Protein AF-A0A973B7F2-F1 (afdb_monomer)

Foldseek 3Di:
DQKKKFKWFDFDPDPDTDTDPAIGNDQVFSVLVNVVCCVVDVRTPDIHMDIDPDDHFWDQDPNDIDGPPDDD

Nearest PDB structures (foldseek):
  7ohp-assembly1_S  TM=3.663E-01  e=9.514E+00  Saccharomyces cerevisiae S288C

Radius of gyration: 12.36 Å; Cα contacts (8 Å, |Δi|>4): 138; chains: 1; bounding box: 31×24×34 Å

Secondary structure (DSSP, 8-state):
---EEEEEEEETT----EE-S--BSSHHHHHHHHHHHHHH-TTEEEEEEEEE-SPP-EEEETTEEEES----

pLDDT: mean 93.24, std 12.29, range [37.12, 98.69]

Solvent-accessible surface area (backbone atoms only — not comparable to full-atom values): 4140 Å² total; per-residue (Å²): 126,62,75,18,16,27,27,22,38,20,47,72,88,53,89,59,72,47,67,70,92,59,21,14,70,38,64,68,49,13,40,50,56,23,50,55,48,42,78,74,34,88,57,43,73,46,64,46,67,42,83,41,66,58,76,62,41,34,46,65,58,96,89,35,87,42,66,67,81,72,87,132

Structure (mmCIF, N/CA/C/O backbone):
data_AF-A0A973B7F2-F1
#
_entry.id   AF-A0A973B7F2-F1
#
loop_
_atom_site.group_PDB
_atom_site.id
_atom_site.type_symbol
_atom_site.label_atom_id
_atom_site.label_alt_id
_atom_site.label_comp_id
_atom_site.label_asym_id
_atom_site.label_entity_id
_atom_site.label_seq_id
_atom_site.pdbx_PDB_ins_code
_atom_site.Cartn_x
_atom_site.Cartn_y
_atom_site.Cartn_z
_atom_site.occupancy
_atom_site.B_iso_or_e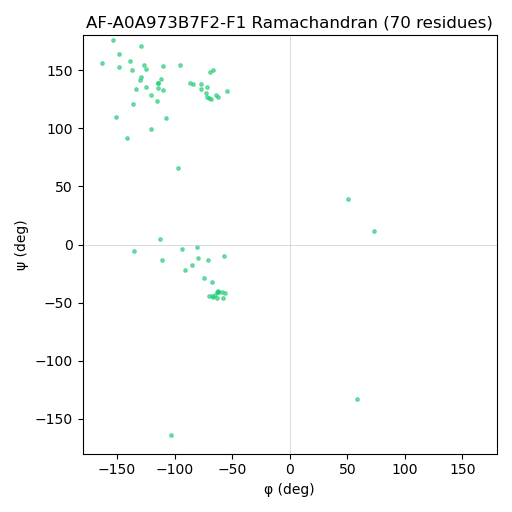quiv
_atom_site.auth_seq_id
_atom_site.auth_comp_id
_atom_site.auth_asym_id
_atom_site.auth_atom_id
_atom_site.pdbx_PDB_model_num
ATOM 1 N N . MET A 1 1 ? 4.218 -0.537 20.494 1.00 56.56 1 MET A N 1
ATOM 2 C CA . MET A 1 1 ? 3.881 -0.252 19.087 1.00 56.56 1 MET A CA 1
ATOM 3 C C . MET A 1 1 ? 2.901 -1.317 18.645 1.00 56.56 1 MET A C 1
ATOM 5 O O . MET A 1 1 ? 3.157 -2.483 18.922 1.00 56.56 1 MET A O 1
ATOM 9 N N . SER A 1 2 ? 1.759 -0.926 18.087 1.00 76.81 2 SER A N 1
ATOM 10 C CA . SER A 1 2 ? 0.832 -1.879 17.468 1.00 76.81 2 SER A CA 1
ATOM 11 C C . SER A 1 2 ? 1.304 -2.130 16.041 1.00 76.81 2 SER A C 1
ATOM 13 O O . SER A 1 2 ? 1.720 -1.181 15.382 1.00 76.81 2 SER A O 1
ATOM 15 N N . LEU A 1 3 ? 1.266 -3.382 15.589 1.00 93.00 3 LEU A N 1
ATOM 16 C CA . LEU A 1 3 ? 1.598 -3.731 14.210 1.00 93.00 3 LEU A CA 1
ATOM 17 C C . LEU A 1 3 ? 0.600 -3.051 13.262 1.00 93.00 3 LEU A C 1
ATOM 19 O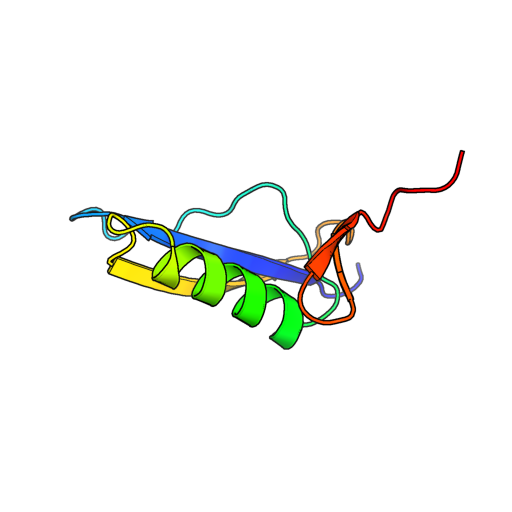 O . LEU A 1 3 ? -0.610 -3.184 13.452 1.00 93.00 3 LEU A O 1
ATOM 23 N N . SER A 1 4 ? 1.110 -2.317 12.280 1.00 97.38 4 SER A N 1
ATOM 24 C CA . SER A 1 4 ? 0.331 -1.667 11.229 1.00 97.38 4 SER A CA 1
ATOM 25 C C . SER A 1 4 ? 0.893 -2.016 9.853 1.00 97.38 4 SER A C 1
ATOM 27 O O . SER A 1 4 ? 1.935 -2.662 9.731 1.00 97.38 4 SER A O 1
ATOM 29 N N . TYR A 1 5 ? 0.170 -1.648 8.798 1.00 98.50 5 TYR A N 1
ATOM 30 C CA . TYR A 1 5 ? 0.473 -2.080 7.438 1.00 98.50 5 TYR A CA 1
ATOM 31 C C . TYR A 1 5 ? 0.422 -0.907 6.464 1.00 98.50 5 TYR A C 1
ATOM 33 O O . TYR A 1 5 ? -0.528 -0.120 6.476 1.00 98.50 5 TYR A O 1
ATOM 41 N N . LYS A 1 6 ? 1.427 -0.808 5.593 1.00 98.44 6 LYS A N 1
ATOM 42 C CA . LYS A 1 6 ? 1.508 0.213 4.545 1.00 98.44 6 LYS A CA 1
ATOM 43 C C . LYS A 1 6 ? 1.322 -0.416 3.167 1.00 98.44 6 LYS A C 1
ATOM 45 O O . LYS A 1 6 ? 1.968 -1.428 2.879 1.00 98.44 6 LYS A O 1
ATOM 50 N N . PRO A 1 7 ? 0.470 0.165 2.306 1.00 98.50 7 PRO A N 1
ATOM 51 C CA . PRO A 1 7 ? 0.441 -0.199 0.903 1.00 98.50 7 PRO A CA 1
ATOM 52 C C . PRO A 1 7 ? 1.694 0.356 0.223 1.00 98.50 7 PRO A C 1
ATOM 54 O O . PRO A 1 7 ? 2.053 1.523 0.409 1.00 98.50 7 PRO A O 1
ATOM 57 N N . GLU A 1 8 ? 2.339 -0.461 -0.598 1.00 98.69 8 GLU A N 1
ATOM 58 C CA . GLU A 1 8 ? 3.456 -0.024 -1.423 1.00 98.69 8 GLU A CA 1
ATOM 59 C C . GLU A 1 8 ? 3.247 -0.421 -2.879 1.00 98.69 8 GLU A C 1
ATO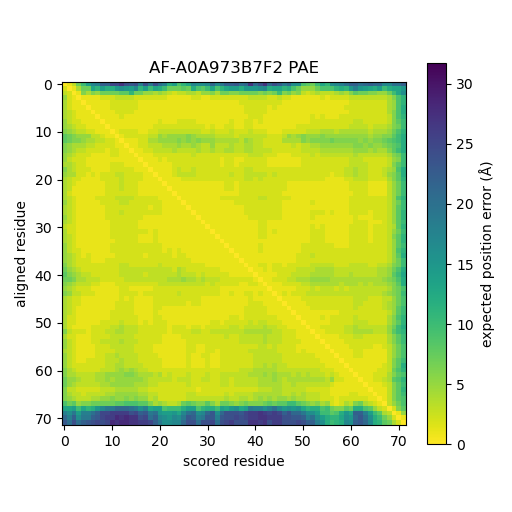M 61 O O . GLU A 1 8 ? 2.744 -1.503 -3.180 1.00 98.69 8 GLU A O 1
ATOM 66 N N . VAL A 1 9 ? 3.688 0.441 -3.792 1.00 98.44 9 VAL A N 1
ATOM 67 C CA . VAL A 1 9 ? 3.646 0.188 -5.236 1.00 98.44 9 VAL A CA 1
ATOM 68 C C . VAL A 1 9 ? 5.016 0.378 -5.864 1.00 98.44 9 VAL A C 1
ATOM 70 O O . VAL A 1 9 ? 5.849 1.135 -5.365 1.00 98.44 9 VAL A O 1
ATOM 73 N N . ARG A 1 10 ? 5.242 -0.292 -6.989 1.00 98.44 10 ARG A N 1
ATOM 74 C CA . ARG A 1 10 ? 6.409 -0.113 -7.848 1.00 98.44 10 ARG A CA 1
ATOM 75 C C . ARG A 1 10 ? 5.962 0.443 -9.189 1.00 98.44 10 ARG A C 1
ATOM 77 O O . ARG A 1 10 ? 4.955 -0.003 -9.735 1.00 98.44 10 ARG A O 1
ATOM 84 N N . THR A 1 11 ? 6.714 1.393 -9.734 1.00 96.69 11 THR A N 1
ATOM 85 C CA . THR A 1 11 ? 6.342 2.091 -10.971 1.00 96.69 11 THR A CA 1
ATOM 86 C C . THR A 1 11 ? 7.427 2.003 -12.033 1.00 96.69 11 THR A C 1
ATOM 88 O O . THR A 1 11 ? 8.602 2.246 -11.753 1.00 96.69 11 THR A O 1
ATOM 91 N N . GLY A 1 12 ? 7.026 1.732 -13.275 1.00 94.25 12 GLY A N 1
ATOM 92 C CA . GLY A 1 12 ? 7.937 1.687 -14.420 1.00 94.25 12 GLY A CA 1
ATOM 93 C C . GLY A 1 12 ? 9.069 0.664 -14.258 1.00 94.25 12 GLY A C 1
ATOM 94 O O . GLY A 1 12 ? 8.835 -0.489 -13.907 1.00 94.25 12 GLY A O 1
ATOM 95 N N . ALA A 1 13 ? 10.304 1.079 -14.550 1.00 95.31 13 ALA A N 1
ATOM 96 C CA . ALA A 1 13 ? 11.487 0.214 -14.487 1.00 95.31 13 ALA A CA 1
ATOM 97 C C . ALA A 1 13 ? 12.243 0.284 -13.147 1.00 95.31 13 ALA A C 1
ATOM 99 O O . ALA A 1 13 ? 13.219 -0.443 -12.965 1.00 95.31 13 ALA A O 1
ATOM 100 N N . ASP A 1 14 ? 11.826 1.151 -12.218 1.00 95.50 14 ASP A N 1
ATOM 101 C CA . ASP A 1 14 ? 12.469 1.259 -10.908 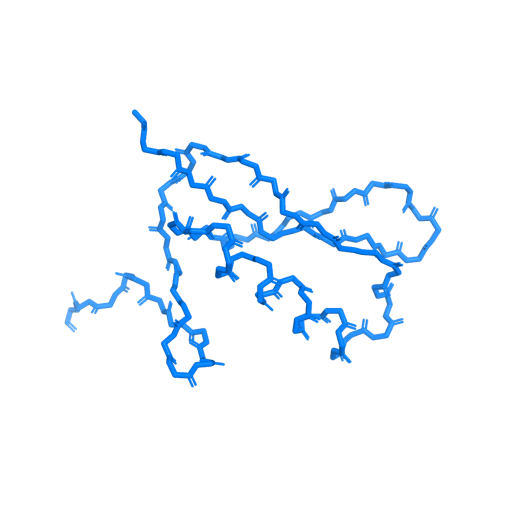1.00 95.50 14 ASP A CA 1
ATOM 102 C C . ASP A 1 14 ? 12.153 -0.003 -10.080 1.00 95.50 14 ASP A C 1
ATOM 104 O O . ASP A 1 14 ? 10.981 -0.363 -9.950 1.00 95.50 14 ASP A O 1
ATOM 108 N N . PRO A 1 15 ? 13.155 -0.726 -9.541 1.00 95.69 15 PRO A N 1
ATOM 109 C CA . PRO A 1 15 ? 12.919 -1.883 -8.680 1.00 95.69 15 PRO A CA 1
ATOM 110 C C . PRO A 1 15 ? 12.369 -1.515 -7.290 1.00 95.69 15 PRO A C 1
ATOM 112 O O . PRO A 1 15 ? 11.935 -2.404 -6.556 1.00 95.69 15 PRO A O 1
ATOM 115 N N . LYS A 1 16 ? 12.405 -0.238 -6.893 1.00 97.81 16 LYS A N 1
ATOM 116 C CA . LYS A 1 16 ? 12.007 0.208 -5.558 1.00 97.81 16 LYS A CA 1
ATOM 117 C C . LYS A 1 16 ? 10.486 0.256 -5.388 1.00 97.81 16 LYS A C 1
ATOM 119 O O . LYS A 1 16 ? 9.755 0.751 -6.241 1.00 97.81 16 LYS A O 1
ATOM 124 N N . PHE A 1 17 ? 10.032 -0.198 -4.223 1.00 98.38 17 PHE A N 1
ATOM 125 C CA . PHE A 1 17 ? 8.670 0.009 -3.745 1.00 98.38 17 PHE A CA 1
ATOM 126 C C . PHE A 1 17 ? 8.553 1.341 -2.998 1.00 98.38 17 PHE A C 1
ATOM 128 O O . PHE A 1 17 ? 9.440 1.723 -2.229 1.00 98.38 17 PHE A O 1
ATOM 135 N N . TYR A 1 18 ? 7.450 2.040 -3.235 1.00 97.75 18 TYR A N 1
ATOM 136 C CA . TYR A 1 18 ? 7.140 3.335 -2.652 1.00 97.75 18 TYR A CA 1
ATOM 137 C C . TYR A 1 18 ? 5.838 3.254 -1.862 1.00 97.75 18 TYR A C 1
ATOM 139 O O . TYR A 1 18 ? 4.812 2.819 -2.387 1.00 97.75 18 TYR A O 1
ATOM 147 N N . ALA A 1 19 ? 5.888 3.711 -0.613 1.00 97.12 19 ALA A N 1
ATOM 148 C CA . ALA A 1 19 ? 4.723 3.891 0.242 1.00 97.12 19 ALA A CA 1
ATOM 149 C C . ALA A 1 19 ? 4.216 5.337 0.180 1.00 97.12 19 ALA A C 1
ATOM 151 O O . ALA A 1 19 ? 4.991 6.273 -0.041 1.00 97.12 19 ALA A O 1
ATOM 152 N N . ASN A 1 20 ? 2.926 5.528 0.449 1.00 94.38 20 ASN A N 1
ATOM 153 C CA . ASN A 1 20 ? 2.356 6.843 0.736 1.00 94.38 20 ASN A CA 1
ATOM 154 C C . ASN A 1 20 ? 2.108 7.014 2.252 1.00 94.38 20 ASN A C 1
ATOM 156 O O . ASN A 1 20 ? 2.664 6.288 3.080 1.00 94.38 20 ASN A O 1
ATOM 160 N N . ALA A 1 21 ? 1.301 8.012 2.622 1.00 96.19 21 ALA A N 1
ATOM 161 C CA . ALA A 1 21 ? 0.987 8.322 4.016 1.00 96.19 21 ALA A CA 1
ATOM 162 C C . ALA A 1 21 ? -0.095 7.420 4.640 1.00 96.19 21 ALA A C 1
ATOM 164 O O . ALA A 1 21 ? -0.421 7.619 5.807 1.00 96.19 21 ALA A O 1
ATOM 165 N N . LEU A 1 22 ? -0.686 6.479 3.896 1.00 97.50 22 LEU A N 1
ATOM 166 C CA . LEU A 1 22 ? -1.732 5.601 4.419 1.00 97.50 22 LEU A CA 1
ATOM 167 C C . LEU A 1 22 ? -1.122 4.509 5.298 1.00 97.50 22 LEU A C 1
ATOM 169 O O . LEU A 1 22 ? -0.140 3.865 4.925 1.00 97.50 22 LEU A O 1
ATOM 173 N N . VAL A 1 23 ? -1.735 4.301 6.458 1.00 97.88 23 VAL A N 1
ATOM 174 C CA . VAL A 1 23 ? -1.344 3.290 7.437 1.00 97.88 23 VAL A CA 1
ATOM 175 C C . VAL A 1 23 ? -2.608 2.605 7.942 1.00 97.88 23 VAL A C 1
ATOM 177 O O . VAL A 1 23 ? -3.494 3.263 8.498 1.00 97.88 23 VAL A O 1
ATOM 180 N N . PHE A 1 24 ? -2.685 1.291 7.751 1.00 97.75 24 PHE A N 1
ATOM 181 C CA . PHE A 1 24 ? -3.864 0.475 8.038 1.00 97.75 24 PHE A CA 1
ATOM 182 C C . PHE A 1 24 ? -3.644 -0.449 9.232 1.00 97.75 24 PHE A C 1
ATOM 184 O O . PHE A 1 24 ? -2.517 -0.850 9.531 1.00 97.75 24 PHE A O 1
ATOM 191 N N . ALA A 1 25 ? -4.738 -0.807 9.903 1.00 97.06 25 ALA A N 1
ATOM 192 C CA . ALA A 1 25 ? -4.709 -1.742 11.023 1.00 97.06 25 ALA A CA 1
ATOM 193 C C . ALA A 1 25 ? -4.516 -3.191 10.564 1.00 97.06 25 ALA A C 1
ATOM 195 O O . ALA A 1 25 ? -3.961 -4.000 11.305 1.00 97.06 25 ALA A O 1
ATOM 196 N N . THR A 1 26 ? -4.968 -3.528 9.352 1.00 97.44 26 THR A N 1
ATOM 197 C CA . THR A 1 26 ? -4.909 -4.897 8.836 1.00 97.44 26 THR A CA 1
ATOM 198 C C . THR A 1 26 ? -4.185 -4.993 7.498 1.00 97.44 26 THR A C 1
ATOM 200 O O . THR A 1 26 ? -4.224 -4.088 6.662 1.00 97.44 26 THR A O 1
ATOM 203 N N . TYR A 1 27 ? -3.566 -6.153 7.266 1.00 98.06 27 TYR A N 1
ATOM 204 C CA . TYR A 1 27 ? -2.968 -6.492 5.977 1.00 98.06 27 TYR A CA 1
ATOM 205 C C . TYR A 1 27 ? -3.992 -6.407 4.839 1.00 98.06 27 TYR A C 1
ATOM 207 O O . TYR A 1 27 ? -3.679 -5.904 3.766 1.00 98.06 27 TYR A O 1
ATOM 215 N N . ALA A 1 28 ? -5.220 -6.887 5.071 1.00 98.00 28 ALA A N 1
ATOM 216 C CA . ALA A 1 28 ? -6.269 -6.936 4.056 1.00 98.00 28 ALA A CA 1
ATOM 217 C C . ALA A 1 28 ? -6.666 -5.537 3.559 1.00 98.00 28 ALA A C 1
ATOM 219 O O . ALA A 1 28 ? -6.830 -5.341 2.358 1.00 98.00 28 ALA A O 1
ATOM 220 N N . GLU A 1 29 ? -6.763 -4.555 4.458 1.00 98.00 29 GLU A N 1
ATOM 221 C CA . GLU A 1 29 ? -7.042 -3.162 4.093 1.00 98.00 29 GLU A CA 1
ATOM 222 C C . GLU A 1 29 ? -5.892 -2.539 3.293 1.00 98.00 29 GLU A C 1
ATOM 224 O O . GLU A 1 29 ? -6.127 -1.919 2.254 1.00 98.00 29 GLU A O 1
ATOM 229 N N . ALA A 1 30 ? -4.644 -2.752 3.726 1.00 98.31 30 ALA A N 1
ATOM 230 C CA . ALA A 1 30 ? -3.471 -2.280 2.994 1.00 98.31 30 ALA A CA 1
ATOM 231 C C . ALA A 1 30 ? -3.364 -2.936 1.607 1.00 98.31 30 ALA A C 1
ATOM 233 O O . ALA A 1 30 ? -3.078 -2.259 0.621 1.00 98.31 30 ALA A O 1
ATOM 234 N N . TRP A 1 31 ? -3.648 -4.237 1.506 1.00 98.38 31 TRP A N 1
ATOM 235 C CA . TRP A 1 31 ? -3.670 -4.965 0.238 1.00 98.38 31 TRP A CA 1
ATOM 236 C C . TRP A 1 31 ? -4.755 -4.432 -0.697 1.00 98.38 31 TRP A C 1
ATOM 238 O O . TRP A 1 31 ? -4.492 -4.186 -1.875 1.00 98.38 31 TRP A O 1
ATOM 248 N N . HIS A 1 32 ? -5.965 -4.212 -0.177 1.00 98.12 32 HIS A N 1
ATOM 249 C CA . HIS A 1 32 ? -7.055 -3.620 -0.945 1.00 98.12 32 HIS A CA 1
ATOM 250 C C . HIS A 1 32 ? -6.662 -2.239 -1.480 1.00 98.12 32 HIS A C 1
ATOM 252 O O . HIS A 1 32 ? -6.813 -1.979 -2.667 1.00 98.12 32 HIS A O 1
ATOM 258 N N . SER A 1 33 ? -6.064 -1.384 -0.645 1.00 98.12 33 SER A N 1
ATOM 259 C CA . SER A 1 33 ? -5.584 -0.069 -1.080 1.00 98.12 33 SER A CA 1
ATOM 260 C C . SER A 1 33 ? -4.488 -0.149 -2.151 1.00 98.12 33 SER A C 1
ATOM 262 O O . SER A 1 33 ? -4.473 0.685 -3.055 1.00 98.12 33 SER A O 1
ATOM 264 N N . ALA A 1 34 ? -3.552 -1.095 -2.037 1.00 98.25 34 ALA A N 1
ATOM 265 C CA . ALA A 1 34 ? -2.453 -1.253 -2.987 1.00 98.25 34 ALA A CA 1
ATOM 266 C C . ALA A 1 34 ? -2.946 -1.782 -4.347 1.00 98.25 34 ALA A C 1
ATOM 268 O O . ALA A 1 34 ? -2.572 -1.242 -5.387 1.00 98.25 34 ALA A O 1
ATOM 269 N N . SER A 1 35 ? -3.824 -2.791 -4.325 1.00 97.69 35 SER A N 1
ATOM 270 C CA . SER A 1 35 ? -4.435 -3.372 -5.530 1.00 97.69 35 SER A CA 1
ATOM 271 C C . SER A 1 35 ? -5.386 -2.402 -6.234 1.00 97.69 35 SER A C 1
ATOM 273 O O . SER A 1 35 ? -5.250 -2.214 -7.437 1.00 97.69 35 SER A O 1
ATOM 275 N N . ASP A 1 36 ? -6.254 -1.690 -5.505 1.00 97.06 36 ASP A N 1
ATOM 276 C CA . ASP A 1 36 ? -7.123 -0.653 -6.086 1.00 97.06 36 ASP A CA 1
ATOM 277 C C . ASP A 1 36 ? -6.310 0.459 -6.775 1.00 97.06 36 ASP A C 1
ATOM 279 O O . ASP A 1 36 ? -6.654 0.917 -7.866 1.00 97.06 36 ASP A O 1
ATOM 283 N N . LEU A 1 37 ? -5.192 0.887 -6.175 1.00 96.50 37 LEU A N 1
ATOM 284 C CA . LEU A 1 37 ? -4.304 1.855 -6.819 1.00 96.50 37 LEU A CA 1
ATOM 285 C C . LEU A 1 37 ? -3.665 1.282 -8.090 1.00 96.50 37 LEU A C 1
ATOM 287 O O . LEU A 1 37 ? -3.597 1.994 -9.093 1.00 96.50 37 LEU A O 1
ATOM 291 N N . ALA A 1 38 ? -3.206 0.029 -8.052 1.00 97.19 38 ALA A N 1
ATOM 292 C CA . ALA A 1 38 ? -2.613 -0.637 -9.207 1.00 97.19 38 ALA A CA 1
ATOM 293 C C . ALA A 1 38 ? -3.611 -0.781 -10.368 1.00 97.19 38 ALA A C 1
ATOM 295 O O . ALA A 1 38 ? -3.255 -0.502 -11.511 1.00 97.19 38 ALA A O 1
ATOM 296 N N . ASP A 1 39 ? -4.870 -1.113 -10.074 1.00 96.56 39 ASP A N 1
ATOM 297 C CA . ASP A 1 39 ? -5.932 -1.256 -11.075 1.00 96.56 39 ASP A CA 1
ATOM 298 C C . ASP A 1 39 ? -6.312 0.083 -11.726 1.00 96.56 39 ASP A C 1
ATOM 300 O O . ASP A 1 39 ? -6.675 0.139 -12.903 1.00 96.56 39 ASP A O 1
ATOM 304 N N . ARG A 1 40 ? -6.225 1.191 -10.977 1.00 96.50 40 ARG A N 1
ATOM 305 C CA . ARG A 1 40 ? -6.595 2.528 -11.471 1.00 96.50 40 ARG A CA 1
ATOM 306 C C . ARG A 1 40 ? -5.439 3.301 -12.098 1.00 96.50 40 ARG A C 1
ATOM 308 O O . ARG A 1 40 ? -5.691 4.243 -12.853 1.00 96.50 40 ARG A O 1
ATOM 315 N N . TRP A 1 41 ? -4.187 2.968 -11.779 1.00 95.88 41 TRP A N 1
ATOM 316 C CA . TRP A 1 41 ? -3.019 3.721 -12.231 1.00 95.88 41 TRP A CA 1
ATOM 317 C C . TRP A 1 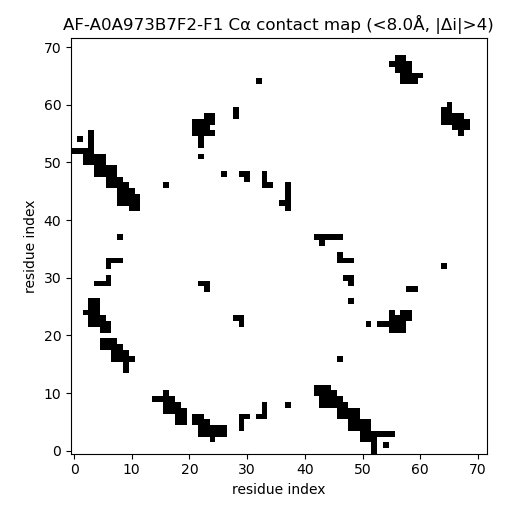41 ? -2.054 2.873 -13.063 1.00 95.88 41 TRP A C 1
ATOM 319 O O . TRP A 1 41 ? -1.165 2.209 -12.542 1.00 95.88 41 TRP A O 1
ATOM 329 N N . MET A 1 42 ? -2.154 3.019 -14.388 1.00 94.88 42 MET A N 1
ATOM 330 C CA . MET A 1 42 ? -1.406 2.251 -15.401 1.00 94.88 42 MET A CA 1
ATOM 331 C C . MET A 1 42 ? 0.132 2.302 -15.307 1.00 94.88 42 MET A C 1
ATOM 333 O O . MET A 1 42 ? 0.804 1.583 -16.043 1.00 94.88 42 MET A O 1
ATOM 337 N N . LEU A 1 43 ? 0.710 3.174 -14.472 1.00 96.12 43 LEU A N 1
ATOM 338 C CA . LEU A 1 43 ? 2.162 3.237 -14.271 1.00 96.12 43 LEU A CA 1
ATOM 339 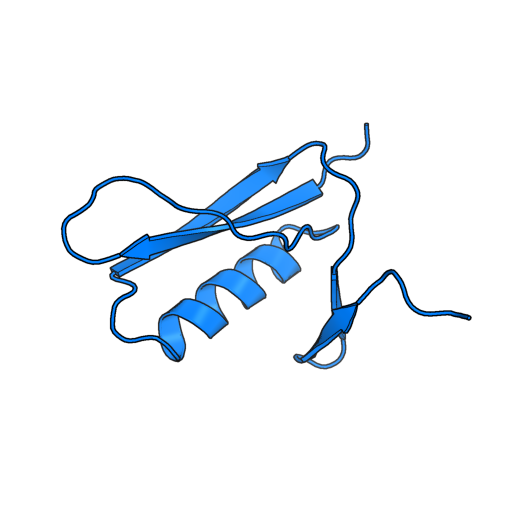C C . LEU A 1 43 ? 2.660 2.226 -13.224 1.00 96.12 43 LEU A C 1
ATOM 341 O O . LEU A 1 43 ? 3.861 1.945 -13.164 1.00 96.12 43 LEU A O 1
ATOM 345 N N . VAL A 1 44 ? 1.756 1.701 -12.394 1.00 98.00 44 VAL A N 1
ATOM 346 C CA . VAL A 1 44 ? 2.063 0.674 -11.401 1.00 98.00 44 VAL A CA 1
ATOM 347 C C . VAL A 1 44 ? 2.313 -0.650 -12.118 1.00 98.00 44 VAL A C 1
ATOM 349 O O . VAL A 1 44 ? 1.500 -1.099 -12.919 1.00 98.00 44 VAL A O 1
ATOM 352 N N . VAL A 1 45 ? 3.456 -1.269 -11.833 1.00 97.88 45 VAL A N 1
ATOM 353 C CA . VAL A 1 45 ? 3.865 -2.557 -12.420 1.00 97.88 45 VAL A CA 1
ATOM 354 C C . VAL A 1 45 ? 3.874 -3.694 -11.400 1.00 97.88 45 VAL A C 1
ATOM 356 O O . VAL A 1 45 ? 4.001 -4.853 -11.781 1.00 97.88 45 VAL A O 1
ATOM 359 N N . ASP A 1 46 ? 3.802 -3.362 -10.110 1.00 98.31 46 ASP A N 1
ATOM 360 C CA . ASP A 1 46 ? 3.790 -4.307 -8.995 1.00 98.31 46 ASP A CA 1
ATOM 361 C C . ASP A 1 46 ? 3.282 -3.608 -7.725 1.00 98.31 46 ASP A C 1
ATOM 363 O O . ASP A 1 46 ? 3.410 -2.385 -7.594 1.00 98.31 46 ASP A O 1
ATOM 367 N N . PHE A 1 47 ? 2.747 -4.365 -6.771 1.00 98.38 47 PHE A N 1
ATOM 368 C CA . PHE A 1 47 ? 2.282 -3.839 -5.489 1.00 98.38 47 PHE A CA 1
ATOM 369 C C . PHE A 1 47 ? 2.448 -4.864 -4.367 1.00 98.38 47 PHE A C 1
ATOM 371 O O . PHE A 1 47 ? 2.461 -6.072 -4.588 1.00 98.38 47 PHE A O 1
ATOM 378 N N . ARG A 1 48 ? 2.596 -4.377 -3.135 1.00 98.56 48 ARG A N 1
ATOM 379 C CA . ARG A 1 48 ? 2.742 -5.218 -1.944 1.00 98.56 48 ARG A CA 1
ATOM 380 C C . ARG A 1 48 ? 2.249 -4.504 -0.692 1.00 98.56 48 ARG A C 1
ATOM 382 O O . ARG A 1 48 ? 1.918 -3.321 -0.713 1.00 98.56 48 ARG A O 1
ATOM 389 N N . VAL A 1 49 ? 2.270 -5.235 0.415 1.00 98.62 49 VAL A N 1
ATOM 390 C CA . VAL A 1 49 ? 2.054 -4.696 1.758 1.00 98.62 49 VAL A CA 1
ATOM 391 C C . VAL A 1 49 ? 3.342 -4.836 2.557 1.00 98.62 49 VAL A C 1
ATOM 393 O O . VAL A 1 49 ? 3.970 -5.896 2.533 1.00 98.62 49 VAL A O 1
ATOM 396 N N . ALA A 1 50 ? 3.720 -3.776 3.263 1.00 98.38 50 ALA A N 1
ATOM 397 C CA . ALA A 1 50 ? 4.832 -3.766 4.205 1.00 98.38 50 ALA A CA 1
ATOM 398 C C . ALA A 1 50 ? 4.315 -3.604 5.640 1.00 98.38 50 ALA A C 1
ATOM 400 O O . ALA A 1 50 ? 3.363 -2.860 5.880 1.00 98.38 50 ALA A O 1
ATOM 401 N N . GLU A 1 51 ? 4.943 -4.292 6.591 1.00 98.00 51 GLU A N 1
ATOM 402 C CA . GLU A 1 51 ? 4.713 -4.060 8.020 1.00 98.00 51 GLU A CA 1
ATOM 403 C C . GLU A 1 51 ? 5.284 -2.701 8.443 1.00 98.00 51 GLU A C 1
ATOM 405 O O . GLU A 1 51 ? 6.279 -2.221 7.896 1.00 98.00 51 GLU A O 1
ATOM 410 N N . SER A 1 52 ? 4.645 -2.080 9.426 1.00 96.38 52 SER A N 1
ATOM 411 C CA . SER A 1 52 ? 5.014 -0.786 9.983 1.00 96.38 52 SER A CA 1
ATOM 412 C C . SER A 1 52 ? 4.654 -0.728 11.469 1.00 96.38 52 SER A C 1
ATOM 414 O O . SER A 1 52 ? 3.893 -1.542 11.995 1.00 96.38 52 SER A O 1
ATOM 416 N N . ASP A 1 53 ? 5.237 0.245 12.153 1.00 96.12 53 ASP A N 1
ATOM 417 C CA . ASP A 1 53 ? 4.930 0.652 13.518 1.00 96.12 53 ASP A CA 1
ATOM 418 C C . ASP A 1 53 ? 4.295 2.056 13.575 1.00 96.12 53 ASP A C 1
ATOM 420 O O . ASP A 1 53 ? 4.039 2.584 14.663 1.00 96.12 53 ASP A O 1
ATOM 424 N N . GLU A 1 54 ? 4.015 2.660 12.412 1.00 95.38 54 GLU A N 1
ATOM 425 C CA . GLU A 1 54 ? 3.375 3.968 12.303 1.00 95.38 54 GLU A CA 1
ATOM 426 C C . GLU A 1 54 ? 1.920 3.922 12.818 1.00 95.38 54 GLU A C 1
ATOM 428 O O . GLU A 1 54 ? 1.243 2.891 12.706 1.00 95.38 54 GLU A O 1
ATOM 433 N N . PRO A 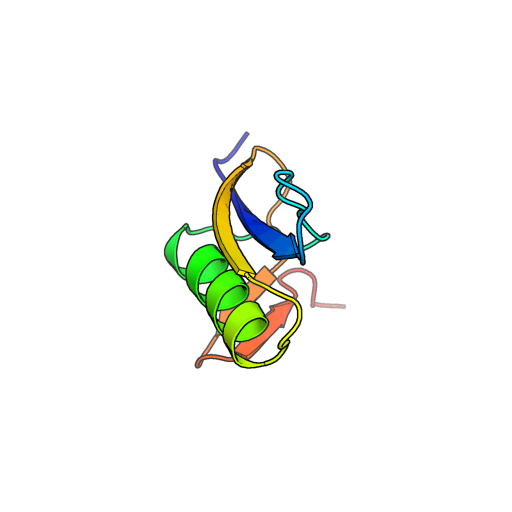1 55 ? 1.388 5.033 13.364 1.00 95.75 55 PRO A N 1
ATOM 434 C CA . PRO A 1 55 ? 0.006 5.084 13.827 1.00 95.75 55 PRO A CA 1
ATOM 435 C C . PRO A 1 55 ? -0.993 4.907 12.678 1.00 95.75 55 PRO A C 1
ATOM 437 O O . PRO A 1 55 ? -0.954 5.657 11.701 1.00 95.75 55 PRO A O 1
ATOM 440 N N . VAL A 1 56 ? -1.941 3.980 12.849 1.00 96.50 56 VAL A N 1
ATOM 441 C CA . VAL A 1 56 ? -3.060 3.769 11.918 1.00 96.50 56 VAL A CA 1
ATOM 442 C C . VAL A 1 56 ? -3.817 5.079 11.697 1.00 96.50 56 VAL A C 1
ATOM 444 O O . VAL A 1 56 ? -4.158 5.789 12.648 1.00 96.50 56 VAL A O 1
ATOM 447 N N . ASN A 1 57 ? -4.077 5.404 10.434 1.00 96.69 57 ASN A N 1
ATOM 448 C CA . ASN A 1 57 ? -4.789 6.618 10.040 1.00 96.69 57 ASN A CA 1
ATOM 449 C C . ASN A 1 57 ? -5.867 6.390 8.973 1.00 96.69 57 ASN A C 1
ATOM 451 O O . ASN A 1 57 ? -6.608 7.326 8.674 1.00 96.69 57 ASN A O 1
ATOM 455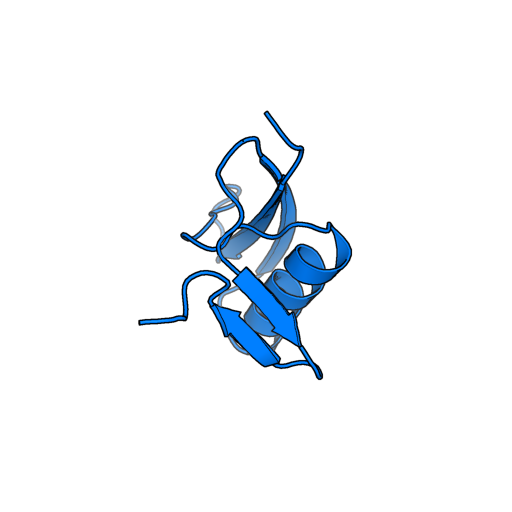 N N . ALA A 1 58 ? -5.980 5.176 8.437 1.00 96.94 58 ALA A N 1
ATOM 456 C CA . ALA A 1 58 ? -6.899 4.836 7.364 1.00 96.94 58 ALA A CA 1
ATOM 457 C C . ALA A 1 58 ? -7.590 3.489 7.617 1.00 96.94 58 ALA A C 1
ATOM 459 O O . ALA A 1 58 ? -7.021 2.594 8.244 1.00 96.94 58 ALA A O 1
ATOM 460 N N . ALA A 1 59 ? -8.813 3.365 7.108 1.00 96.94 59 ALA A N 1
ATOM 461 C CA . ALA A 1 59 ? -9.615 2.147 7.118 1.00 96.94 59 ALA A CA 1
ATOM 462 C C . ALA A 1 59 ? -10.321 1.971 5.767 1.00 96.94 59 ALA A C 1
ATOM 464 O O . ALA A 1 59 ? -10.531 2.949 5.041 1.00 96.94 59 ALA A O 1
ATOM 465 N N . ILE A 1 60 ? -10.701 0.733 5.442 1.00 96.25 60 ILE A N 1
ATOM 466 C CA . ILE A 1 60 ? -11.576 0.435 4.301 1.00 96.25 60 ILE A CA 1
ATOM 467 C C . ILE A 1 60 ? -12.954 0.041 4.837 1.00 96.25 60 ILE A C 1
ATOM 469 O O . ILE A 1 60 ? -13.123 -1.044 5.388 1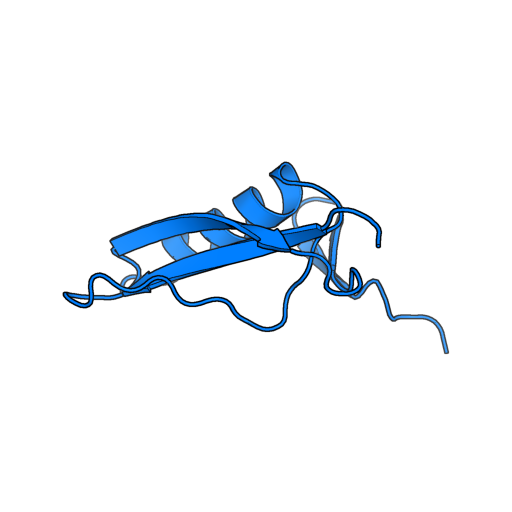.00 96.25 60 ILE A O 1
ATOM 473 N N . VAL A 1 61 ? -13.946 0.913 4.661 1.00 94.31 61 VAL A N 1
ATOM 474 C CA . VAL A 1 61 ? -15.332 0.695 5.104 1.00 94.31 61 VAL A CA 1
ATOM 475 C C . VAL A 1 61 ? -16.227 0.629 3.874 1.00 94.31 61 VAL A C 1
ATOM 477 O O . VAL A 1 61 ? -16.207 1.538 3.048 1.00 94.31 61 VAL A O 1
ATOM 480 N N . ASP A 1 62 ? -16.971 -0.467 3.708 1.00 93.81 62 ASP A N 1
ATOM 481 C CA . ASP A 1 62 ? -17.816 -0.720 2.527 1.00 93.81 62 ASP A CA 1
ATOM 482 C C . ASP A 1 62 ? -17.068 -0.535 1.188 1.00 93.81 62 ASP A C 1
ATOM 484 O O . ASP A 1 62 ? -17.592 0.023 0.220 1.00 93.81 62 ASP A O 1
ATOM 488 N N . GLY A 1 63 ? -15.801 -0.970 1.148 1.00 91.44 63 GLY A N 1
ATOM 489 C CA . GLY A 1 63 ? -14.924 -0.840 -0.022 1.00 91.44 63 GLY A CA 1
ATOM 490 C C . GLY A 1 63 ? -14.427 0.584 -0.294 1.00 91.44 63 GLY A C 1
ATOM 491 O O . GLY A 1 63 ? -13.896 0.849 -1.369 1.00 91.44 63 GLY A O 1
ATOM 492 N N . LYS A 1 64 ? -14.607 1.522 0.643 1.00 92.62 64 LYS A N 1
ATOM 493 C CA . LYS A 1 64 ? -14.177 2.918 0.507 1.00 92.62 64 LYS A CA 1
ATOM 494 C C . LYS A 1 64 ? -13.094 3.261 1.517 1.00 92.62 64 LYS A C 1
ATOM 496 O O . LYS A 1 64 ? -13.181 2.896 2.685 1.00 92.62 64 LYS A O 1
ATOM 501 N N . LEU A 1 65 ? -12.100 4.022 1.063 1.00 94.75 65 LEU A N 1
ATOM 502 C CA . LEU A 1 65 ? -11.068 4.591 1.923 1.00 94.75 65 LEU A CA 1
ATOM 503 C C . LEU A 1 65 ? -11.672 5.659 2.844 1.00 94.75 65 LEU A C 1
ATOM 505 O O . LEU A 1 65 ? -12.287 6.616 2.374 1.00 94.75 65 LEU A O 1
ATOM 509 N N . THR A 1 66 ? -11.476 5.510 4.150 1.00 95.44 66 THR A N 1
ATOM 510 C CA . THR A 1 66 ? -11.944 6.447 5.179 1.00 95.44 66 THR A CA 1
ATOM 511 C C . THR A 1 66 ? -10.802 6.814 6.122 1.00 95.44 66 THR A C 1
ATOM 513 O O . THR A 1 66 ? -9.976 5.971 6.475 1.00 95.44 66 THR A O 1
ATOM 516 N N . SER A 1 67 ? -10.749 8.084 6.532 1.00 94.38 67 SER A N 1
ATOM 517 C CA . SER A 1 67 ? -9.812 8.550 7.557 1.00 94.38 67 SER A CA 1
ATOM 518 C C . SER A 1 67 ? -10.247 8.048 8.933 1.00 94.38 67 SER A C 1
ATOM 520 O O . SER A 1 67 ? -11.389 8.238 9.336 1.00 94.38 67 SER A O 1
ATOM 522 N N . VAL A 1 68 ? -9.321 7.461 9.691 1.00 88.50 68 VAL A N 1
ATOM 523 C CA . VAL A 1 68 ? -9.549 7.082 11.102 1.00 88.50 68 VAL A CA 1
ATOM 524 C C . VAL A 1 68 ? -9.419 8.305 12.024 1.00 88.50 68 VAL A C 1
ATOM 526 O O . VAL A 1 68 ? -9.816 8.275 13.186 1.00 88.50 68 VAL A O 1
ATOM 529 N N . ARG A 1 69 ? -8.900 9.422 11.501 1.00 72.31 69 ARG A N 1
ATOM 530 C CA . ARG A 1 69 ? -8.847 10.716 12.186 1.00 72.31 69 ARG A CA 1
ATOM 531 C C . ARG A 1 69 ? -10.016 11.594 11.744 1.00 72.31 69 ARG A C 1
ATOM 533 O O . ARG A 1 69 ? -9.786 12.609 11.100 1.00 72.31 69 ARG A O 1
ATOM 540 N N . GLU A 1 70 ? -11.249 11.219 12.063 1.00 51.75 70 GLU A N 1
ATOM 541 C CA . GLU A 1 70 ? -12.395 12.127 11.925 1.00 51.75 70 GLU A CA 1
ATOM 542 C C . GLU A 1 70 ? -13.377 11.961 13.090 1.00 51.75 70 GLU A C 1
ATOM 544 O O . GLU A 1 70 ? -14.306 11.159 13.066 1.00 51.75 70 GLU A O 1
ATOM 549 N N . THR A 1 71 ? -13.170 12.765 14.133 1.00 39.03 71 THR A N 1
ATOM 550 C CA . THR A 1 71 ? -14.268 13.497 14.776 1.00 39.03 71 THR A CA 1
ATOM 551 C C . THR A 1 71 ? -13.701 14.785 15.375 1.00 39.03 71 THR A C 1
ATOM 553 O O . THR A 1 71 ? -12.934 14.743 16.338 1.00 39.03 71 THR A O 1
ATOM 556 N N . ALA A 1 72 ? -14.060 15.920 14.783 1.00 37.12 72 ALA A N 1
ATOM 557 C CA . ALA A 1 72 ? -14.229 17.189 15.480 1.00 37.12 72 ALA A CA 1
ATOM 558 C C . ALA A 1 72 ? -15.595 17.734 15.064 1.00 37.12 72 ALA A C 1
ATOM 560 O O . ALA A 1 72 ? -15.900 17.633 13.853 1.00 37.12 72 ALA A O 1
#

Sequence (72 aa):
MSLSYKPEVRTGADPKFYANALVFATYAEAWHSASDLADRWMLVVDFRVAESDEPVNAAIVDGKLTSVRETA

Mean predicted aligned error: 3.61 Å